Protein AF-A0A7X4EJ85-F1 (afdb_monomer_lite)

Radius of gyration: 14.17 Å; chains: 1; bounding box: 36×30×36 Å

Structure (mmCIF, N/CA/C/O backbone):
data_AF-A0A7X4EJ85-F1
#
_entry.id   AF-A0A7X4EJ85-F1
#
loop_
_atom_site.group_PDB
_atom_site.id
_atom_site.type_symbol
_atom_site.label_atom_id
_atom_site.label_alt_id
_atom_site.label_comp_id
_atom_site.label_asym_id
_atom_site.label_entity_id
_atom_site.label_seq_id
_atom_site.pdbx_PDB_ins_code
_atom_site.Cartn_x
_atom_site.Cartn_y
_atom_site.Cartn_z
_atom_site.occupancy
_atom_site.B_iso_or_equiv
_atom_site.auth_seq_id
_atom_site.auth_comp_id
_atom_site.auth_asym_id
_atom_site.auth_atom_id
_atom_site.pdbx_PDB_model_num
ATOM 1 N N . MET A 1 1 ? 0.369 -8.452 0.343 1.00 87.88 1 MET A N 1
ATOM 2 C CA . MET A 1 1 ? -0.525 -7.587 1.142 1.00 87.88 1 MET A CA 1
ATOM 3 C C . MET A 1 1 ? -0.690 -8.086 2.571 1.00 87.88 1 MET A C 1
ATOM 5 O O . MET A 1 1 ? -0.178 -7.418 3.447 1.00 87.88 1 MET A O 1
ATOM 9 N N . ALA A 1 2 ? -1.311 -9.245 2.832 1.00 88.19 2 ALA A N 1
ATOM 10 C CA . ALA A 1 2 ? -1.503 -9.730 4.211 1.00 88.19 2 ALA A CA 1
ATOM 11 C C . ALA A 1 2 ? -0.191 -9.782 5.022 1.00 88.19 2 ALA A C 1
ATOM 13 O O . ALA A 1 2 ? -0.122 -9.234 6.112 1.00 88.19 2 ALA A O 1
ATOM 14 N N . ALA A 1 3 ? 0.885 -10.319 4.434 1.00 90.06 3 ALA A N 1
ATOM 15 C CA . ALA A 1 3 ? 2.212 -10.319 5.059 1.00 90.06 3 ALA A CA 1
ATOM 16 C C . ALA A 1 3 ? 2.804 -8.911 5.287 1.00 90.06 3 ALA A C 1
ATOM 18 O O . ALA A 1 3 ? 3.564 -8.711 6.225 1.00 90.06 3 ALA A O 1
ATOM 19 N N . PHE A 1 4 ? 2.444 -7.928 4.454 1.00 91.38 4 PHE A N 1
ATOM 20 C CA . PHE A 1 4 ? 2.860 -6.534 4.635 1.00 91.38 4 PHE A CA 1
ATOM 21 C C . PHE A 1 4 ? 2.130 -5.888 5.822 1.00 91.38 4 PHE A C 1
ATOM 23 O O . PHE A 1 4 ? 2.775 -5.236 6.633 1.00 91.38 4 PHE A O 1
ATOM 30 N N . LEU A 1 5 ? 0.819 -6.117 5.957 1.00 90.88 5 LEU A N 1
ATOM 31 C CA . LEU A 1 5 ? 0.017 -5.623 7.085 1.00 90.88 5 LEU A CA 1
ATOM 32 C C . LEU A 1 5 ? 0.427 -6.284 8.410 1.00 90.88 5 LEU A C 1
ATOM 34 O O . LEU A 1 5 ? 0.614 -5.601 9.410 1.00 90.88 5 LEU A O 1
ATOM 38 N N . ASP A 1 6 ? 0.658 -7.598 8.407 1.00 90.81 6 ASP A N 1
ATOM 39 C CA . ASP A 1 6 ? 1.176 -8.323 9.575 1.00 90.81 6 ASP A CA 1
ATOM 40 C C . ASP A 1 6 ? 2.580 -7.836 9.987 1.00 90.81 6 ASP A C 1
ATOM 42 O O . ASP A 1 6 ? 2.901 -7.717 11.171 1.00 90.81 6 ASP A O 1
ATOM 46 N N . ALA A 1 7 ? 3.432 -7.500 9.014 1.00 91.50 7 ALA A N 1
ATOM 47 C CA . ALA A 1 7 ? 4.721 -6.872 9.284 1.00 91.50 7 ALA A CA 1
ATOM 48 C C . ALA A 1 7 ? 4.573 -5.439 9.823 1.00 91.50 7 ALA A C 1
ATOM 50 O O . ALA A 1 7 ? 5.281 -5.085 10.762 1.00 91.50 7 ALA A O 1
ATOM 51 N N . ALA A 1 8 ? 3.629 -4.648 9.302 1.00 90.69 8 ALA A N 1
ATOM 52 C CA . ALA A 1 8 ? 3.334 -3.302 9.794 1.00 90.69 8 ALA A CA 1
ATOM 53 C C . ALA A 1 8 ? 2.887 -3.313 11.261 1.00 90.69 8 ALA A C 1
ATOM 55 O O . ALA A 1 8 ? 3.451 -2.586 12.078 1.00 90.69 8 ALA A O 1
ATOM 56 N N . ASN A 1 9 ? 1.980 -4.223 11.627 1.00 89.75 9 ASN A N 1
ATOM 57 C CA . ASN A 1 9 ? 1.509 -4.387 13.006 1.00 89.75 9 ASN A CA 1
ATOM 58 C C . ASN A 1 9 ? 2.630 -4.763 13.984 1.00 89.75 9 ASN A C 1
ATOM 60 O O . ASN A 1 9 ? 2.606 -4.373 15.149 1.00 89.75 9 ASN A O 1
ATOM 64 N N . ARG A 1 10 ? 3.644 -5.496 13.513 1.00 91.75 10 ARG A N 1
ATOM 65 C CA . ARG A 1 10 ? 4.825 -5.866 14.309 1.00 91.75 10 ARG A CA 1
ATOM 66 C C . ARG A 1 10 ? 5.973 -4.861 14.210 1.00 91.75 10 ARG A C 1
ATOM 68 O O . ARG A 1 10 ? 7.003 -5.082 14.843 1.00 91.75 10 ARG A O 1
ATOM 75 N N . ARG A 1 11 ? 5.816 -3.790 13.422 1.00 90.62 11 ARG A N 1
ATOM 76 C CA . ARG A 1 11 ? 6.887 -2.850 13.044 1.00 90.62 11 ARG A CA 1
ATOM 77 C C . ARG A 1 11 ? 8.135 -3.558 12.495 1.00 90.62 11 ARG A C 1
ATOM 79 O O . ARG A 1 11 ? 9.269 -3.163 12.750 1.00 90.62 11 ARG A O 1
ATOM 86 N N . ASP A 1 12 ? 7.934 -4.625 11.722 1.00 92.25 12 ASP A N 1
ATOM 87 C CA . ASP A 1 12 ? 9.011 -5.338 11.034 1.00 92.25 12 ASP A CA 1
ATOM 88 C C . ASP A 1 12 ? 9.307 -4.665 9.686 1.00 92.25 12 ASP A C 1
ATOM 90 O O . ASP A 1 12 ? 8.809 -5.054 8.625 1.00 92.25 12 ASP A O 1
ATOM 94 N N . HIS A 1 13 ? 10.129 -3.616 9.730 1.00 90.50 13 HIS A N 1
ATOM 95 C CA . HIS A 1 13 ? 10.443 -2.792 8.559 1.00 90.50 13 HIS A CA 1
ATOM 96 C C . HIS A 1 13 ? 11.157 -3.576 7.451 1.00 90.50 13 HIS A C 1
ATOM 98 O O . HIS A 1 13 ? 11.018 -3.248 6.271 1.00 90.50 13 HIS A O 1
ATOM 104 N N . ALA A 1 14 ? 11.919 -4.614 7.808 1.00 87.94 14 ALA A N 1
ATOM 105 C CA . ALA A 1 14 ? 12.633 -5.439 6.842 1.00 87.94 14 ALA A CA 1
ATOM 106 C C . ALA A 1 14 ? 11.656 -6.297 6.028 1.00 87.94 14 ALA A C 1
ATOM 108 O O . ALA A 1 14 ? 11.754 -6.346 4.799 1.00 87.94 14 ALA A O 1
ATOM 109 N N . VAL A 1 15 ? 10.680 -6.919 6.694 1.00 91.31 15 VAL A N 1
ATOM 110 C CA . VAL A 1 15 ? 9.623 -7.690 6.027 1.00 91.31 15 VAL A CA 1
ATOM 111 C C . VAL A 1 15 ? 8.664 -6.770 5.273 1.00 91.31 15 VAL A C 1
ATOM 113 O O . VAL A 1 15 ? 8.289 -7.077 4.144 1.00 91.31 15 VAL A O 1
ATOM 116 N N . MET A 1 16 ? 8.326 -5.594 5.808 1.00 91.44 16 MET A N 1
ATOM 117 C CA . MET A 1 16 ? 7.552 -4.604 5.049 1.00 91.44 16 MET A CA 1
ATOM 118 C C . MET A 1 16 ? 8.257 -4.225 3.743 1.00 91.44 16 MET A C 1
ATOM 120 O O . MET A 1 16 ? 7.654 -4.278 2.671 1.00 91.44 16 MET A O 1
ATOM 124 N N . ALA A 1 17 ? 9.554 -3.919 3.806 1.00 88.44 17 ALA A N 1
ATOM 125 C CA . ALA A 1 17 ? 10.338 -3.544 2.635 1.00 88.44 17 ALA A CA 1
ATOM 126 C C . ALA A 1 17 ? 10.504 -4.689 1.618 1.00 88.44 17 ALA A C 1
ATOM 128 O O . ALA A 1 17 ? 10.730 -4.420 0.438 1.00 88.44 17 ALA A O 1
ATOM 129 N N . SER A 1 18 ? 10.394 -5.956 2.031 1.00 90.31 18 SER A N 1
ATOM 130 C CA . SER A 1 18 ? 10.428 -7.107 1.115 1.00 90.31 18 SER A CA 1
ATOM 131 C C . SER A 1 18 ? 9.099 -7.331 0.378 1.00 90.31 18 SER A C 1
ATOM 133 O O . SER A 1 18 ? 9.074 -7.974 -0.672 1.00 90.31 18 SER A O 1
ATOM 135 N N . HIS A 1 19 ? 8.004 -6.765 0.891 1.00 92.06 19 HIS A N 1
ATOM 136 C CA . HIS A 1 19 ? 6.676 -6.820 0.281 1.00 92.06 19 HIS A CA 1
ATOM 137 C C . HIS A 1 19 ? 6.248 -5.519 -0.395 1.00 92.06 19 HIS A C 1
ATOM 139 O O . HIS A 1 19 ? 5.258 -5.528 -1.124 1.00 92.06 19 HIS A O 1
ATOM 145 N N . PHE A 1 20 ? 6.980 -4.428 -0.181 1.00 89.12 20 PHE A N 1
ATOM 146 C CA . PHE A 1 20 ? 6.752 -3.140 -0.820 1.00 89.12 20 PHE A CA 1
ATOM 147 C C . PHE A 1 20 ? 7.782 -2.915 -1.932 1.00 89.12 20 PHE A C 1
ATOM 149 O O . PHE A 1 20 ? 8.984 -3.124 -1.736 1.00 89.12 20 PHE A O 1
ATOM 156 N N . GLY A 1 21 ? 7.348 -2.481 -3.114 1.00 87.44 21 GLY A N 1
ATOM 157 C CA . GLY A 1 21 ? 8.279 -2.269 -4.213 1.00 87.44 21 GLY A CA 1
ATOM 158 C C . GLY A 1 21 ? 7.661 -1.851 -5.531 1.00 87.44 21 GLY A C 1
ATOM 159 O O . GLY A 1 21 ? 6.552 -1.341 -5.604 1.00 87.44 21 GLY A O 1
ATOM 160 N N . THR A 1 22 ? 8.435 -2.047 -6.591 1.00 85.00 22 THR A N 1
ATOM 161 C CA . THR A 1 22 ? 8.030 -1.708 -7.957 1.00 85.00 22 THR A CA 1
ATOM 162 C C . THR A 1 22 ? 8.084 -2.948 -8.836 1.00 85.00 22 THR A C 1
ATOM 164 O O . THR A 1 22 ? 8.508 -4.021 -8.413 1.00 85.00 22 THR A O 1
ATOM 167 N N . ALA A 1 23 ? 7.717 -2.772 -10.099 1.00 84.31 23 ALA A N 1
ATOM 168 C CA . ALA A 1 23 ? 8.001 -3.684 -11.198 1.00 84.31 23 ALA A CA 1
ATOM 169 C C . ALA A 1 23 ? 9.342 -4.434 -11.093 1.00 84.31 23 ALA A C 1
ATOM 171 O O . ALA A 1 23 ? 9.395 -5.648 -11.276 1.00 84.31 23 ALA A O 1
A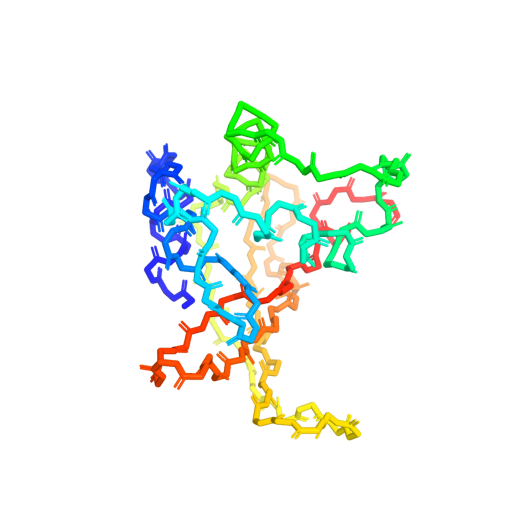TOM 172 N N . ALA A 1 24 ? 10.408 -3.695 -10.776 1.00 82.31 24 ALA A N 1
ATOM 173 C CA . ALA A 1 24 ? 11.775 -4.195 -10.744 1.00 82.31 24 ALA A CA 1
ATOM 174 C C . ALA A 1 24 ? 12.100 -5.029 -9.490 1.00 82.31 24 ALA A C 1
ATOM 176 O O . ALA A 1 24 ? 13.177 -5.616 -9.412 1.00 82.31 24 ALA A O 1
ATOM 177 N N . GLY A 1 25 ? 11.194 -5.084 -8.510 1.00 84.56 25 GLY A N 1
ATOM 178 C CA . GLY A 1 25 ? 11.345 -5.875 -7.294 1.00 84.56 25 GLY A CA 1
ATOM 179 C C . GLY A 1 25 ? 11.105 -5.095 -5.996 1.00 84.56 25 GLY A C 1
ATOM 180 O O . GLY A 1 25 ? 10.758 -3.904 -6.021 1.00 84.56 25 GLY A O 1
ATOM 181 N N . PRO A 1 26 ? 11.268 -5.783 -4.851 1.00 87.06 26 PRO A N 1
ATOM 182 C CA . PRO A 1 26 ? 11.086 -5.202 -3.529 1.00 87.06 26 PRO A CA 1
ATOM 183 C C . PRO A 1 26 ? 12.233 -4.268 -3.150 1.00 87.06 26 PRO A C 1
ATOM 185 O O . PRO A 1 26 ? 13.375 -4.450 -3.574 1.00 87.06 26 PRO A O 1
ATOM 188 N N . ILE A 1 27 ? 11.953 -3.292 -2.293 1.00 78.69 27 ILE A N 1
ATOM 189 C CA . ILE A 1 27 ? 12.946 -2.280 -1.893 1.00 78.69 27 ILE A CA 1
ATOM 190 C C . ILE A 1 27 ? 13.888 -2.800 -0.804 1.00 78.69 27 ILE A C 1
ATOM 192 O O . ILE A 1 27 ? 15.008 -2.308 -0.668 1.00 78.69 27 ILE A O 1
ATOM 196 N N . GLY A 1 28 ? 13.472 -3.823 -0.050 1.00 67.38 28 GLY A N 1
ATOM 197 C CA . GLY A 1 28 ? 14.286 -4.482 0.976 1.00 67.38 28 GLY A CA 1
ATOM 198 C C . GLY A 1 28 ? 15.565 -5.127 0.429 1.00 67.38 28 GLY A C 1
ATOM 199 O O . GLY A 1 28 ? 16.540 -5.268 1.167 1.00 67.38 28 GLY A O 1
ATOM 200 N N . ASN A 1 29 ? 15.612 -5.428 -0.874 1.00 58.97 29 ASN A N 1
ATOM 201 C CA . ASN A 1 29 ? 16.832 -5.831 -1.574 1.00 58.97 29 ASN A CA 1
ATOM 202 C C . ASN A 1 29 ? 17.723 -4.598 -1.811 1.00 58.97 29 ASN A C 1
ATOM 204 O O . ASN A 1 29 ? 17.806 -4.044 -2.907 1.00 58.97 29 ASN A O 1
ATOM 208 N N . ARG A 1 30 ? 18.361 -4.128 -0.734 1.00 55.00 30 ARG A N 1
ATOM 209 C CA . ARG A 1 30 ? 19.248 -2.960 -0.720 1.00 55.00 30 ARG A CA 1
ATOM 210 C C . ARG A 1 30 ? 20.470 -3.186 -1.619 1.00 55.00 30 ARG A C 1
ATOM 212 O O . ARG A 1 30 ? 21.389 -3.907 -1.243 1.00 55.00 30 ARG A O 1
ATOM 219 N N . GLY A 1 31 ? 20.521 -2.492 -2.755 1.00 41.69 31 GLY A N 1
ATOM 220 C CA . GLY A 1 31 ? 21.742 -2.367 -3.555 1.00 41.69 31 GLY A CA 1
ATOM 221 C C . GLY A 1 31 ? 21.549 -1.632 -4.879 1.00 41.69 31 GLY A C 1
ATOM 222 O O . GLY A 1 31 ? 21.338 -2.277 -5.895 1.00 41.69 31 GLY A O 1
ATOM 223 N N . GLY A 1 32 ? 21.679 -0.296 -4.868 1.00 60.53 32 GLY A N 1
ATOM 224 C CA . GLY A 1 32 ? 21.741 0.549 -6.075 1.00 60.53 32 GLY A CA 1
ATOM 225 C C . GLY A 1 32 ? 20.469 0.538 -6.944 1.00 60.53 32 GLY A C 1
ATOM 226 O O . GLY A 1 32 ? 19.657 -0.369 -6.892 1.00 60.53 32 GLY A O 1
ATOM 227 N N . THR A 1 33 ? 20.248 1.566 -7.765 1.00 49.62 33 THR A N 1
ATOM 228 C CA . THR A 1 33 ? 19.143 1.701 -8.756 1.00 49.62 33 THR A CA 1
ATOM 229 C C . THR A 1 33 ? 17.679 1.730 -8.250 1.00 49.62 33 THR A C 1
ATOM 231 O O . THR A 1 33 ? 16.911 2.568 -8.721 1.00 49.62 33 THR A O 1
ATOM 234 N N . LEU A 1 34 ? 17.270 0.928 -7.259 1.00 52.75 34 LEU A N 1
ATOM 235 C CA . LEU A 1 34 ? 15.874 0.825 -6.786 1.00 52.75 34 LEU A CA 1
ATOM 236 C C . LEU A 1 34 ? 15.419 2.002 -5.905 1.00 52.75 34 LEU A C 1
ATOM 238 O O . LEU A 1 34 ? 14.245 2.370 -5.940 1.00 52.75 34 LEU A O 1
ATOM 242 N N . GLY A 1 35 ? 16.342 2.678 -5.209 1.00 49.38 35 GLY A N 1
ATOM 243 C CA . GLY A 1 35 ? 16.046 3.932 -4.500 1.00 49.38 35 GLY A CA 1
ATOM 244 C C . GLY A 1 35 ? 15.544 5.043 -5.432 1.00 49.38 35 GLY A C 1
ATOM 245 O O . GLY A 1 35 ? 14.796 5.914 -5.001 1.00 49.38 35 GLY A O 1
ATOM 246 N N . CYS A 1 36 ? 15.899 4.992 -6.721 1.00 55.12 36 CYS A N 1
ATOM 247 C CA . CYS A 1 36 ? 15.396 5.917 -7.738 1.00 55.12 36 CYS A CA 1
ATOM 248 C C . CYS A 1 36 ? 14.066 5.460 -8.363 1.00 55.12 36 CYS A C 1
ATOM 250 O O . CYS A 1 36 ? 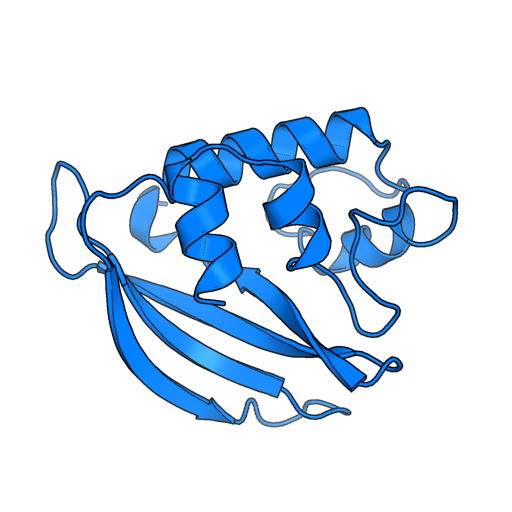13.321 6.295 -8.871 1.00 55.12 36 CYS A O 1
ATOM 252 N N . ALA A 1 37 ? 13.725 4.167 -8.313 1.00 52.56 37 ALA A N 1
ATOM 253 C CA . ALA A 1 37 ? 12.410 3.677 -8.742 1.00 52.56 37 ALA A CA 1
ATOM 254 C C . ALA A 1 37 ? 11.299 4.140 -7.779 1.00 52.56 37 ALA A C 1
AT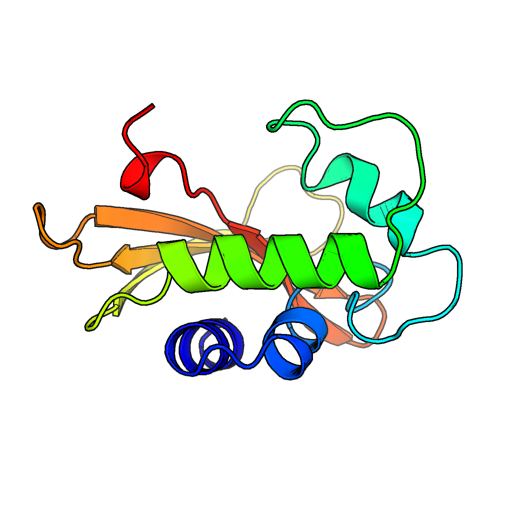OM 256 O O . ALA A 1 37 ? 10.183 4.449 -8.199 1.00 52.56 37 ALA A O 1
ATOM 257 N N . PHE A 1 38 ? 11.648 4.305 -6.502 1.00 54.62 38 PHE A N 1
ATOM 258 C CA . PHE A 1 38 ? 10.776 4.820 -5.448 1.00 54.62 38 PHE A CA 1
ATOM 259 C C . PHE A 1 38 ? 10.411 6.311 -5.594 1.00 54.62 38 PHE A C 1
ATOM 261 O O . PHE A 1 38 ? 9.460 6.774 -4.969 1.00 54.62 38 PHE A O 1
ATOM 268 N N . ARG A 1 39 ? 11.097 7.043 -6.491 1.00 52.75 39 ARG A N 1
ATOM 269 C CA . ARG A 1 39 ? 10.749 8.417 -6.902 1.00 52.75 39 ARG A CA 1
ATOM 270 C C . ARG A 1 39 ? 9.279 8.548 -7.308 1.00 52.75 39 ARG A C 1
ATOM 272 O O . ARG A 1 39 ? 8.661 9.571 -7.052 1.00 52.75 39 ARG A O 1
ATOM 279 N N . LYS A 1 40 ? 8.737 7.537 -7.997 1.00 48.69 40 LYS A N 1
ATOM 280 C CA . LYS A 1 40 ? 7.390 7.603 -8.585 1.00 48.69 40 LYS A CA 1
ATOM 281 C C . LYS A 1 40 ? 6.278 7.231 -7.616 1.00 48.69 40 LYS A C 1
ATOM 283 O O . LYS A 1 40 ? 5.210 7.817 -7.702 1.00 48.69 40 LYS A O 1
ATOM 288 N N . VAL A 1 41 ? 6.537 6.280 -6.725 1.00 52.97 41 VAL A N 1
ATOM 289 C CA . VAL A 1 41 ? 5.524 5.748 -5.805 1.00 52.97 41 VAL A CA 1
ATOM 290 C C . VAL A 1 41 ? 5.112 6.787 -4.761 1.00 52.97 41 VAL A C 1
ATOM 292 O O . VAL A 1 41 ? 3.975 6.816 -4.319 1.00 52.97 41 VAL A O 1
ATOM 295 N N . PHE A 1 42 ? 6.030 7.686 -4.410 1.00 53.06 42 PHE A N 1
ATOM 296 C CA . PHE A 1 42 ? 5.862 8.590 -3.283 1.00 53.06 42 PHE A CA 1
ATOM 297 C C . PHE A 1 42 ? 6.179 10.052 -3.635 1.00 53.06 42 PHE A C 1
ATOM 299 O O . PHE A 1 42 ? 6.694 10.821 -2.824 1.00 53.06 42 PHE A O 1
ATOM 306 N N . SER A 1 43 ? 5.813 10.461 -4.853 1.00 49.88 43 SER A N 1
ATOM 307 C CA . SER A 1 43 ? 5.910 11.852 -5.328 1.00 49.88 43 SER A CA 1
ATOM 308 C C . SER A 1 43 ? 4.893 12.811 -4.673 1.00 49.88 43 SER A C 1
ATOM 310 O O . SER A 1 43 ? 4.994 14.018 -4.879 1.00 49.88 43 SER A O 1
ATOM 312 N N . TRP A 1 44 ? 3.933 12.309 -3.890 1.00 48.53 44 TRP A N 1
ATOM 313 C CA . TRP A 1 44 ? 2.887 13.078 -3.196 1.00 48.53 44 TRP A CA 1
ATOM 314 C C . TRP A 1 44 ? 3.239 13.677 -1.801 1.00 48.53 44 TRP A C 1
ATOM 316 O O . TRP A 1 44 ? 2.564 14.605 -1.383 1.00 48.53 44 TRP A O 1
ATOM 326 N N . ILE A 1 45 ? 4.328 13.268 -1.120 1.00 49.03 45 ILE A N 1
ATOM 327 C CA . ILE A 1 45 ? 4.815 13.801 0.183 1.00 49.03 45 ILE A CA 1
ATOM 328 C C . ILE A 1 45 ? 5.993 14.779 -0.043 1.00 49.03 45 ILE A C 1
ATOM 330 O O . ILE A 1 45 ? 6.724 15.154 0.865 1.00 49.03 45 ILE A O 1
ATOM 334 N N . GLY A 1 46 ? 6.208 15.241 -1.279 1.00 41.44 46 GLY A N 1
ATOM 335 C CA . GLY A 1 46 ? 7.059 16.413 -1.535 1.00 41.44 46 GLY A CA 1
ATOM 336 C C . GLY A 1 46 ? 8.570 16.252 -1.283 1.00 41.44 46 GLY A C 1
ATOM 337 O O . GLY A 1 46 ? 9.253 17.251 -1.075 1.00 41.44 46 GLY A O 1
ATOM 338 N N . LEU A 1 47 ? 9.131 15.035 -1.328 1.00 43.41 47 LEU A N 1
ATOM 339 C CA . LEU A 1 47 ? 10.559 14.788 -1.057 1.00 43.41 47 LEU A CA 1
ATOM 340 C C . LEU A 1 47 ? 11.354 14.316 -2.297 1.00 43.41 47 LEU A C 1
ATOM 342 O O . LEU A 1 47 ? 11.617 13.128 -2.441 1.00 43.41 47 LEU A O 1
ATOM 346 N N . GLY A 1 48 ? 11.780 15.282 -3.125 1.00 45.28 48 GLY A N 1
ATOM 347 C CA . GLY A 1 48 ? 13.087 15.361 -3.818 1.00 45.28 48 GLY A CA 1
ATOM 348 C C . GLY A 1 48 ? 13.471 14.371 -4.942 1.00 45.28 48 GLY A C 1
ATOM 349 O O . GLY A 1 48 ? 13.334 13.160 -4.831 1.00 45.28 48 GLY A O 1
ATOM 350 N N . ASP A 1 49 ? 14.122 14.903 -5.986 1.00 52.88 49 ASP A N 1
ATOM 351 C CA . ASP A 1 49 ? 14.630 14.227 -7.202 1.00 52.88 49 ASP A CA 1
ATOM 352 C C . ASP A 1 49 ? 15.804 13.228 -7.009 1.00 52.88 49 ASP A C 1
ATOM 354 O O . ASP A 1 49 ? 16.550 12.950 -7.954 1.00 52.88 49 ASP A O 1
ATOM 358 N N . ARG A 1 50 ? 16.014 12.663 -5.810 1.00 58.97 50 ARG A N 1
ATOM 359 C CA . ARG A 1 50 ? 17.165 11.783 -5.510 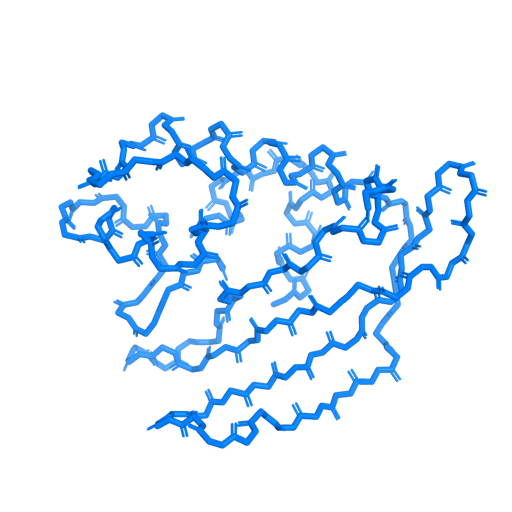1.00 58.97 50 ARG A CA 1
ATOM 360 C C . ARG A 1 50 ? 16.764 10.345 -5.173 1.00 58.97 50 ARG A C 1
ATOM 362 O O . ARG A 1 50 ? 15.702 10.102 -4.611 1.00 58.97 50 ARG A O 1
ATOM 369 N N . CYS A 1 51 ? 17.644 9.389 -5.485 1.00 64.25 51 CYS A N 1
ATOM 370 C CA . CYS A 1 51 ? 17.514 8.009 -5.006 1.00 64.25 51 CYS A CA 1
ATOM 371 C C . CYS A 1 51 ? 17.414 7.994 -3.469 1.00 64.25 51 CYS A C 1
ATOM 373 O O . CYS A 1 51 ? 18.266 8.588 -2.807 1.00 64.25 51 CYS A O 1
ATOM 375 N N . LEU A 1 52 ? 16.448 7.261 -2.909 1.00 68.00 52 LEU A N 1
ATOM 376 C CA . LEU A 1 52 ? 16.378 7.065 -1.462 1.00 68.00 52 LEU A CA 1
ATOM 377 C C . LEU A 1 52 ? 17.526 6.199 -0.933 1.00 68.00 52 LEU A C 1
ATOM 379 O O . LEU A 1 52 ? 17.877 5.169 -1.514 1.00 68.00 52 LEU A O 1
ATOM 383 N N . THR A 1 53 ? 18.065 6.603 0.211 1.00 74.75 53 THR A N 1
ATOM 384 C CA . THR A 1 53 ? 19.002 5.832 1.032 1.00 74.75 53 THR A CA 1
ATOM 385 C C . THR A 1 53 ? 18.282 4.739 1.828 1.00 74.75 53 THR A C 1
ATOM 387 O O . THR A 1 53 ? 17.075 4.799 2.058 1.00 74.75 53 THR A O 1
ATOM 390 N N . ALA A 1 54 ? 19.027 3.738 2.307 1.00 75.69 54 ALA A N 1
ATOM 391 C CA . ALA A 1 54 ? 18.469 2.684 3.159 1.00 75.69 54 ALA A CA 1
ATOM 392 C C . ALA A 1 54 ? 17.796 3.238 4.431 1.00 75.69 54 ALA A C 1
ATOM 394 O O . ALA A 1 54 ? 16.753 2.736 4.837 1.00 75.69 54 ALA A O 1
ATOM 395 N N . GLN A 1 55 ? 18.370 4.294 5.011 1.00 79.00 55 GLN A N 1
ATOM 396 C CA . GLN A 1 55 ? 17.852 4.954 6.208 1.00 79.00 55 GLN A CA 1
ATOM 397 C C . GLN A 1 55 ? 16.556 5.728 5.921 1.00 79.00 55 GLN A C 1
ATOM 399 O O . GLN A 1 55 ? 15.621 5.707 6.711 1.00 79.00 55 GLN A O 1
ATOM 404 N N . GLU A 1 56 ? 16.460 6.352 4.747 1.00 77.75 56 GLU A N 1
ATOM 405 C CA . GLU A 1 56 ? 15.237 7.004 4.267 1.00 77.75 56 GLU A CA 1
ATOM 406 C C . GLU A 1 56 ? 14.110 6.022 3.941 1.00 77.75 56 GLU A C 1
ATOM 408 O O . GLU A 1 56 ? 12.940 6.381 4.078 1.00 77.75 56 GLU A O 1
ATOM 413 N N . VAL A 1 57 ? 14.440 4.814 3.476 1.00 78.75 57 VAL A N 1
ATOM 414 C CA . VAL A 1 57 ? 13.463 3.730 3.300 1.00 78.75 57 VAL A CA 1
ATOM 415 C C . VAL A 1 57 ? 12.964 3.265 4.659 1.00 78.75 57 VAL A C 1
ATOM 417 O O . VAL A 1 57 ? 11.761 3.156 4.852 1.00 78.75 57 VAL A O 1
ATOM 420 N N . GLU A 1 58 ? 13.871 3.021 5.600 1.00 82.38 58 GLU A N 1
ATOM 421 C CA . GLU A 1 58 ? 13.526 2.566 6.946 1.00 82.38 58 GLU A CA 1
ATOM 422 C C . GLU A 1 58 ? 12.635 3.569 7.682 1.00 82.38 58 GLU A C 1
ATOM 424 O O . GLU A 1 58 ? 11.585 3.175 8.176 1.00 82.38 58 GLU A O 1
ATOM 429 N N . LEU A 1 59 ? 12.967 4.865 7.644 1.00 83.44 59 LEU A N 1
ATOM 430 C CA . LEU A 1 59 ? 12.122 5.928 8.202 1.00 83.44 59 LEU A CA 1
ATOM 431 C C . LEU A 1 59 ? 10.717 5.935 7.584 1.00 83.44 59 LEU A C 1
ATOM 433 O O . LEU A 1 59 ? 9.728 6.170 8.268 1.00 83.44 59 LEU A O 1
ATOM 437 N N . ARG A 1 60 ? 10.606 5.678 6.279 1.00 80.62 60 ARG A N 1
ATOM 438 C CA . ARG A 1 60 ? 9.300 5.621 5.611 1.00 80.62 60 ARG A CA 1
ATOM 439 C C . ARG A 1 60 ? 8.513 4.373 5.984 1.00 80.62 60 ARG A C 1
ATOM 441 O O . ARG A 1 60 ? 7.303 4.469 6.145 1.00 80.62 60 ARG A O 1
ATOM 448 N N . MET A 1 61 ? 9.175 3.224 6.116 1.00 87.12 61 MET A N 1
ATOM 449 C CA . MET A 1 61 ? 8.527 2.007 6.611 1.00 87.12 61 MET A CA 1
ATOM 450 C C . MET A 1 61 ? 8.045 2.197 8.047 1.00 87.12 61 MET A C 1
ATOM 452 O O . MET A 1 61 ? 6.940 1.770 8.345 1.00 87.12 61 MET A O 1
ATOM 456 N N . ASP A 1 62 ? 8.814 2.892 8.886 1.00 88.62 62 ASP A N 1
ATOM 457 C CA . ASP A 1 62 ? 8.426 3.236 10.257 1.00 88.62 62 ASP A CA 1
ATOM 458 C C . ASP A 1 62 ? 7.191 4.148 10.289 1.00 88.62 62 ASP A C 1
ATOM 460 O O . ASP A 1 62 ? 6.218 3.839 10.971 1.00 88.62 62 ASP A O 1
ATOM 464 N N . LEU A 1 63 ? 7.162 5.209 9.472 1.00 86.81 63 LEU A N 1
ATOM 465 C CA . LEU A 1 63 ? 5.988 6.084 9.351 1.00 86.81 63 LEU A CA 1
ATOM 466 C C . LEU A 1 63 ? 4.751 5.325 8.858 1.00 86.81 63 LEU A C 1
ATOM 468 O O . LEU A 1 63 ? 3.672 5.458 9.431 1.00 86.81 63 LEU A O 1
ATOM 472 N N . MET A 1 64 ? 4.900 4.502 7.817 1.00 87.00 64 MET A N 1
ATOM 473 C CA . MET A 1 64 ? 3.796 3.681 7.321 1.00 87.00 64 MET A CA 1
ATOM 474 C C . MET A 1 64 ? 3.346 2.656 8.355 1.00 87.00 64 MET A C 1
ATOM 476 O O . MET A 1 64 ? 2.150 2.468 8.512 1.00 87.00 64 MET A O 1
ATOM 480 N N . ALA A 1 65 ? 4.266 2.014 9.075 1.00 90.00 65 ALA A N 1
ATOM 481 C CA . ALA A 1 65 ? 3.930 1.090 10.149 1.00 90.00 65 ALA A CA 1
ATOM 482 C C . ALA A 1 65 ? 3.192 1.811 11.279 1.00 90.00 65 ALA A C 1
ATOM 484 O O . ALA A 1 65 ? 2.215 1.286 11.787 1.00 90.00 65 ALA A O 1
ATOM 485 N N . ALA A 1 66 ? 3.610 3.022 11.651 1.00 87.94 66 ALA A N 1
ATOM 486 C CA . ALA A 1 66 ? 2.943 3.815 12.677 1.00 87.94 66 ALA A CA 1
ATOM 487 C C . ALA A 1 66 ? 1.506 4.192 12.289 1.00 87.94 66 ALA A C 1
ATOM 489 O O . ALA A 1 66 ? 0.637 4.181 13.156 1.00 87.94 66 ALA A O 1
ATOM 490 N N . ILE A 1 67 ? 1.261 4.483 11.007 1.00 85.62 67 ILE A N 1
ATOM 491 C CA . ILE A 1 67 ? -0.083 4.762 10.485 1.00 85.62 67 ILE A CA 1
ATOM 492 C C . ILE A 1 67 ? -0.891 3.46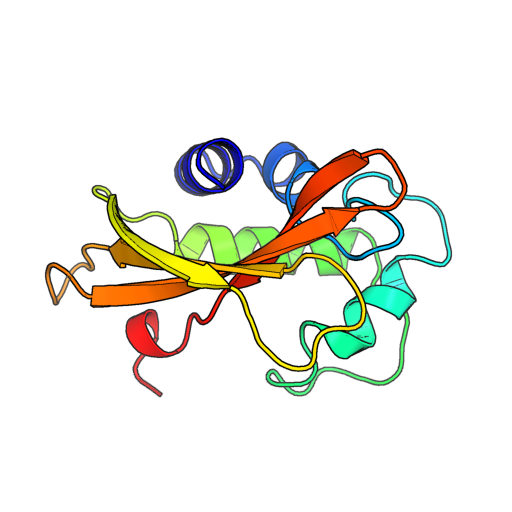7 10.355 1.00 85.62 67 ILE A C 1
ATOM 494 O O . ILE A 1 67 ? -2.044 3.435 10.739 1.00 85.62 67 ILE A O 1
ATOM 498 N N . LEU A 1 68 ? -0.302 2.389 9.837 1.00 86.69 68 LEU A N 1
ATOM 499 C CA . LEU A 1 68 ? -1.006 1.139 9.537 1.00 86.69 68 LEU A CA 1
ATOM 500 C C . LEU A 1 68 ? -1.151 0.192 10.733 1.00 86.69 68 LEU A C 1
ATOM 502 O O . LEU A 1 68 ? -1.857 -0.804 10.591 1.00 86.69 68 LEU A O 1
ATOM 506 N N . ALA A 1 69 ? -0.492 0.457 11.868 1.00 80.31 69 ALA A N 1
ATOM 507 C CA . ALA A 1 69 ? -0.548 -0.346 13.096 1.00 80.31 69 ALA A CA 1
ATOM 508 C C . ALA A 1 69 ? -1.906 -0.220 13.809 1.00 80.31 69 ALA A C 1
ATOM 510 O O . ALA A 1 69 ? -1.999 0.173 14.973 1.00 80.31 69 ALA A O 1
ATOM 511 N N . HIS A 1 70 ? -2.963 -0.558 13.084 1.00 73.69 70 HIS A N 1
ATOM 512 C CA . HIS A 1 70 ? -4.341 -0.616 13.525 1.00 73.69 70 HIS A CA 1
ATOM 513 C C . HIS A 1 70 ? -4.706 -2.060 13.896 1.00 73.69 70 HIS A C 1
ATOM 515 O O . HIS A 1 70 ? -4.256 -3.021 13.263 1.00 73.69 70 HIS A O 1
ATOM 521 N N . GLU A 1 71 ? -5.508 -2.226 14.951 1.00 64.88 71 GLU A N 1
ATOM 522 C CA . GLU A 1 71 ? -5.750 -3.536 15.576 1.00 64.88 71 GLU A CA 1
ATOM 523 C C . GLU A 1 71 ? -6.558 -4.490 14.687 1.00 64.88 71 GLU A C 1
ATOM 525 O O . GLU A 1 71 ? -6.348 -5.705 14.731 1.00 64.88 71 GLU A O 1
ATOM 530 N N . ALA A 1 72 ? -7.436 -3.952 13.839 1.00 78.62 72 ALA A N 1
ATOM 531 C CA . ALA A 1 72 ? -8.273 -4.729 12.943 1.00 78.62 72 ALA A CA 1
ATOM 532 C C . ALA A 1 72 ? -8.221 -4.174 11.515 1.00 78.62 72 ALA A C 1
ATOM 534 O O . ALA A 1 72 ? -8.287 -2.968 11.274 1.00 78.62 72 ALA A O 1
ATOM 535 N N . HIS A 1 73 ? -8.084 -5.094 10.559 1.00 85.50 73 HIS A N 1
ATOM 536 C CA . HIS A 1 73 ? -8.217 -4.805 9.141 1.00 85.50 73 HIS A CA 1
ATOM 537 C C . HIS A 1 73 ? -9.043 -5.891 8.458 1.00 85.50 73 HIS A C 1
ATOM 539 O O . HIS A 1 73 ? -8.975 -7.072 8.817 1.00 85.50 73 HIS A O 1
ATOM 545 N N . ARG A 1 74 ? -9.802 -5.508 7.435 1.00 89.25 74 ARG A N 1
ATOM 546 C CA . ARG A 1 74 ? -10.631 -6.423 6.652 1.00 89.25 74 ARG A CA 1
ATOM 547 C C . ARG A 1 74 ? -10.545 -6.089 5.175 1.00 89.25 74 ARG A C 1
ATOM 549 O O . ARG A 1 74 ? -10.750 -4.957 4.770 1.00 89.25 74 ARG A O 1
ATOM 556 N N . VAL A 1 75 ? -10.298 -7.100 4.349 1.00 90.44 75 VAL A N 1
ATOM 557 C CA . VAL A 1 75 ? -10.369 -6.941 2.891 1.00 90.44 75 VAL A CA 1
ATOM 558 C C . VAL A 1 75 ? -11.833 -6.914 2.468 1.00 90.44 75 VAL A C 1
ATOM 560 O O . VAL A 1 75 ? -12.563 -7.865 2.751 1.00 90.44 75 VAL A O 1
ATOM 563 N N . THR A 1 76 ? -12.257 -5.856 1.785 1.00 92.31 76 THR A N 1
ATOM 564 C CA . THR A 1 76 ? -13.666 -5.654 1.401 1.00 92.31 76 THR A CA 1
ATOM 565 C C . THR A 1 76 ? -13.904 -5.615 -0.096 1.00 92.31 76 THR A C 1
ATOM 567 O O . THR A 1 76 ? -15.032 -5.829 -0.541 1.00 92.31 76 THR A O 1
ATOM 570 N N . GLY A 1 77 ? -12.859 -5.428 -0.897 1.00 89.94 77 GLY A N 1
ATOM 571 C CA . GLY A 1 77 ? -13.001 -5.382 -2.344 1.00 89.94 77 GLY A CA 1
ATOM 572 C C . GLY A 1 77 ? -11.699 -5.615 -3.085 1.00 89.94 77 GLY A C 1
ATOM 573 O O . GLY A 1 77 ? -10.606 -5.431 -2.552 1.00 89.94 77 GLY A O 1
ATOM 574 N N . GLN A 1 78 ? -11.830 -6.014 -4.347 1.00 93.81 78 GLN A N 1
ATOM 575 C CA . GLN A 1 78 ? -10.710 -6.144 -5.264 1.00 93.81 78 GLN A CA 1
ATOM 576 C C . GLN A 1 78 ? -11.142 -5.756 -6.681 1.00 93.81 78 GLN A C 1
ATOM 578 O O . GLN A 1 78 ? -12.176 -6.214 -7.165 1.00 93.81 78 GLN A O 1
ATOM 583 N N . ALA A 1 79 ? -10.328 -4.956 -7.366 1.00 92.00 79 ALA A N 1
ATOM 584 C CA . ALA A 1 79 ? -10.554 -4.555 -8.749 1.00 92.00 79 ALA A CA 1
ATOM 585 C C . ALA A 1 79 ? -9.241 -4.497 -9.537 1.00 92.00 79 ALA A C 1
ATOM 587 O O . ALA A 1 79 ? -8.195 -4.121 -9.013 1.00 92.00 79 ALA A O 1
ATOM 588 N N . THR A 1 80 ? -9.279 -4.834 -10.825 1.00 91.44 80 THR A N 1
ATOM 589 C CA . THR A 1 80 ? -8.135 -4.610 -11.720 1.00 91.44 80 THR A CA 1
ATOM 590 C C . THR A 1 80 ? -7.970 -3.115 -11.994 1.00 91.44 80 THR A C 1
ATOM 592 O O . THR A 1 80 ? -8.950 -2.409 -12.227 1.00 91.44 80 THR A O 1
ATOM 595 N N . VAL A 1 81 ? -6.731 -2.623 -12.006 1.00 88.56 81 VAL A N 1
ATOM 596 C CA . VAL A 1 81 ? -6.441 -1.219 -12.329 1.00 88.56 81 VAL A CA 1
ATOM 597 C C . VAL A 1 81 ? -6.298 -1.061 -13.844 1.00 88.56 81 VAL A C 1
ATOM 599 O O . VAL A 1 81 ? -5.333 -1.539 -14.444 1.00 88.56 81 VAL A O 1
ATOM 602 N N . ALA A 1 82 ? -7.264 -0.389 -14.473 1.00 85.38 82 ALA A N 1
ATOM 603 C CA . ALA A 1 82 ? -7.264 -0.136 -15.913 1.00 85.38 82 ALA A CA 1
ATOM 604 C C . ALA A 1 82 ? -6.100 0.775 -16.353 1.00 85.38 82 ALA A C 1
ATOM 606 O O . ALA A 1 82 ? -5.590 1.583 -15.580 1.00 85.38 82 ALA A O 1
ATOM 607 N N . GLY A 1 83 ? -5.679 0.648 -17.617 1.00 84.62 83 GLY A N 1
ATOM 608 C CA . GLY A 1 83 ? -4.632 1.495 -18.208 1.00 84.62 83 GLY A CA 1
ATOM 609 C C . GLY A 1 83 ? -3.203 1.192 -17.737 1.00 84.62 83 GLY A C 1
ATOM 610 O O . GLY A 1 83 ? -2.272 1.911 -18.093 1.00 84.62 83 GLY A O 1
ATOM 611 N N . ARG A 1 84 ? -2.999 0.127 -16.953 1.00 80.31 84 ARG A N 1
ATOM 612 C CA . ARG A 1 84 ? -1.671 -0.322 -16.523 1.00 80.31 84 ARG A CA 1
ATOM 613 C C . ARG A 1 84 ? -1.045 -1.234 -17.582 1.00 80.31 84 ARG A C 1
ATOM 615 O O . ARG A 1 84 ? -1.686 -2.148 -18.086 1.00 80.31 84 ARG A O 1
ATOM 622 N N . GLY A 1 85 ? 0.238 -1.018 -17.881 1.00 81.69 85 GLY A N 1
ATOM 623 C CA . GLY A 1 85 ? 1.003 -1.858 -18.819 1.00 81.69 85 GLY A CA 1
ATOM 624 C C . GLY A 1 85 ? 1.402 -3.237 -18.270 1.00 81.69 85 GLY A C 1
ATOM 625 O O . GLY A 1 85 ? 2.066 -4.000 -18.961 1.00 81.69 85 GLY A O 1
ATOM 626 N N . ARG A 1 86 ? 1.038 -3.542 -17.020 1.00 83.69 86 ARG A N 1
ATOM 627 C CA . ARG A 1 86 ? 1.293 -4.808 -16.322 1.00 83.69 86 ARG A CA 1
ATOM 628 C C . ARG A 1 86 ? 0.118 -5.131 -15.393 1.00 83.69 86 ARG A C 1
ATOM 630 O O . ARG A 1 86 ? -0.597 -4.195 -15.023 1.00 83.69 86 ARG A O 1
ATOM 637 N N . PRO A 1 87 ? -0.070 -6.401 -14.986 1.00 90.69 87 PRO A N 1
ATOM 638 C CA . PRO A 1 87 ? -1.100 -6.767 -14.023 1.00 90.69 87 PRO A CA 1
ATOM 639 C C . PRO A 1 87 ? -0.973 -5.946 -12.739 1.00 90.69 87 PRO A C 1
ATOM 641 O O . PRO A 1 87 ? 0.065 -5.963 -12.073 1.00 90.69 87 PRO A O 1
ATOM 644 N N . ALA A 1 88 ? -2.042 -5.224 -12.424 1.00 91.75 88 ALA A N 1
ATOM 645 C CA . ALA A 1 88 ? -2.167 -4.420 -11.226 1.00 91.75 88 ALA A CA 1
ATOM 646 C C . ALA A 1 88 ? -3.582 -4.567 -10.671 1.00 91.75 88 ALA A C 1
ATOM 648 O O . ALA A 1 88 ? -4.570 -4.530 -11.413 1.00 91.75 88 ALA A O 1
ATOM 649 N N . THR A 1 89 ? -3.664 -4.711 -9.360 1.00 94.19 89 THR A N 1
ATOM 650 C CA . THR A 1 89 ? -4.893 -4.996 -8.635 1.00 94.19 89 THR A CA 1
ATOM 651 C C . THR A 1 89 ? -5.010 -4.011 -7.488 1.00 94.19 89 THR A C 1
ATOM 653 O O . THR A 1 89 ? -4.134 -3.964 -6.631 1.00 94.19 89 THR A O 1
ATOM 656 N N . ARG A 1 90 ? -6.091 -3.237 -7.461 1.00 93.69 90 ARG A N 1
ATOM 657 C CA . ARG A 1 90 ? -6.477 -2.458 -6.290 1.00 93.69 90 ARG A CA 1
ATOM 658 C C . ARG A 1 90 ? -7.233 -3.363 -5.327 1.00 93.69 90 ARG A C 1
ATOM 660 O O . ARG A 1 90 ? -8.128 -4.092 -5.752 1.00 93.69 90 ARG A O 1
ATOM 667 N N . VAL A 1 91 ? -6.868 -3.312 -4.058 1.00 94.44 91 VAL A N 1
ATOM 668 C CA . VAL A 1 91 ? -7.528 -4.015 -2.964 1.00 94.44 91 VAL A CA 1
ATOM 669 C C . VAL A 1 91 ? -7.999 -2.973 -1.963 1.00 94.44 91 VAL A C 1
ATOM 671 O O . VAL A 1 91 ? -7.196 -2.167 -1.505 1.00 94.44 91 VAL A O 1
ATOM 674 N N . GLU A 1 92 ? -9.287 -2.988 -1.646 1.00 93.38 92 GLU A N 1
ATOM 675 C CA . GLU A 1 92 ? -9.860 -2.147 -0.595 1.00 93.38 92 GLU A CA 1
ATOM 676 C C . GLU A 1 92 ? -9.706 -2.874 0.739 1.00 93.38 92 GLU A C 1
ATOM 678 O O . GLU A 1 92 ? -10.148 -4.023 0.889 1.00 93.38 92 GLU A O 1
ATOM 683 N N . VAL A 1 93 ? -9.041 -2.221 1.688 1.00 92.25 93 VAL A N 1
ATOM 684 C CA . VAL A 1 93 ? -8.837 -2.730 3.042 1.00 92.25 93 VAL A CA 1
ATOM 685 C C . VAL A 1 93 ? -9.486 -1.756 4.007 1.00 92.25 93 VAL A C 1
ATOM 687 O O . VAL A 1 93 ? -9.041 -0.627 4.143 1.00 92.25 93 VAL A O 1
ATOM 690 N N . GLU A 1 94 ? -10.540 -2.184 4.683 1.00 92.88 94 GLU A N 1
ATOM 691 C CA . GLU A 1 94 ? -11.073 -1.448 5.822 1.00 92.88 94 GLU A CA 1
ATOM 692 C C . GLU A 1 94 ? -10.104 -1.556 6.995 1.00 92.88 94 GLU A C 1
ATOM 694 O O . GLU A 1 94 ? -9.633 -2.654 7.307 1.00 92.88 94 GLU A O 1
ATOM 699 N N . MET A 1 95 ? -9.814 -0.427 7.631 1.00 89.31 95 MET A N 1
ATOM 700 C CA . MET A 1 95 ? -8.952 -0.324 8.802 1.00 89.31 95 MET A CA 1
ATOM 701 C C . MET A 1 95 ? -9.664 0.456 9.905 1.00 89.31 95 MET A C 1
ATOM 703 O O . MET A 1 95 ? -10.332 1.456 9.636 1.00 89.31 95 MET A O 1
ATOM 707 N N . ASP A 1 96 ? -9.496 0.008 11.146 1.00 87.38 96 ASP A N 1
ATOM 708 C CA . ASP A 1 96 ? -10.061 0.682 12.315 1.00 87.38 96 ASP A CA 1
ATOM 709 C C . ASP A 1 96 ? -9.035 1.638 12.927 1.00 87.38 96 ASP A C 1
ATOM 711 O O . ASP A 1 96 ? -7.946 1.234 13.332 1.00 87.38 96 ASP A O 1
ATOM 715 N N . THR A 1 97 ? -9.377 2.917 13.026 1.00 80.12 97 THR A N 1
ATOM 716 C CA . THR A 1 97 ? -8.563 3.923 13.711 1.00 80.12 97 THR A CA 1
ATOM 717 C C . THR A 1 97 ? -9.026 4.108 15.153 1.00 80.12 97 THR A C 1
ATOM 719 O O . THR A 1 97 ? -10.045 3.577 15.587 1.00 80.12 97 THR A O 1
ATOM 722 N N . VAL A 1 98 ? -8.295 4.925 15.915 1.00 78.44 98 VAL A N 1
ATOM 723 C CA . VAL A 1 98 ? -8.717 5.314 17.272 1.00 78.44 98 VAL A CA 1
ATOM 724 C C . VAL A 1 98 ? -10.055 6.073 17.258 1.00 78.44 98 VAL A C 1
ATOM 726 O O . VAL A 1 98 ? -10.771 6.077 18.256 1.00 78.44 98 VAL A O 1
ATOM 729 N N . THR A 1 99 ? -10.394 6.739 16.152 1.00 80.56 99 THR A N 1
ATOM 730 C CA . THR A 1 99 ? -11.535 7.661 16.058 1.00 80.56 99 THR A CA 1
ATOM 731 C C . THR A 1 99 ? -12.621 7.212 15.083 1.00 80.56 99 THR A C 1
ATOM 733 O O . THR A 1 99 ? -13.688 7.825 15.049 1.00 80.56 99 THR A O 1
ATOM 736 N N . SER A 1 100 ? -12.381 6.199 14.252 1.00 83.12 100 SER A N 1
ATOM 737 C CA . SER A 1 100 ? -13.302 5.765 13.197 1.00 83.12 100 SER A CA 1
ATOM 738 C C . SER A 1 100 ? -13.095 4.293 12.866 1.00 83.12 100 SER A C 1
ATOM 740 O O . SER A 1 100 ? -11.969 3.860 12.655 1.00 83.12 100 SER A O 1
ATOM 742 N N . GLU A 1 101 ? -14.184 3.539 12.779 1.00 88.50 101 GLU A N 1
ATOM 743 C CA . GLU A 1 101 ? -14.165 2.135 12.358 1.00 88.50 101 GLU A CA 1
ATOM 744 C C . GLU A 1 101 ? -14.424 2.025 10.851 1.00 88.50 101 GLU A C 1
ATOM 746 O O . GLU A 1 101 ? -15.168 2.826 10.274 1.00 88.50 101 GLU A O 1
ATOM 751 N N . GLY A 1 102 ? -13.837 1.013 10.214 1.00 89.38 102 GLY A N 1
ATOM 752 C CA . GLY A 1 102 ? -14.112 0.659 8.825 1.00 89.38 102 GLY A CA 1
ATOM 753 C C . GLY A 1 102 ? -13.640 1.684 7.794 1.00 89.38 102 GLY A C 1
ATOM 754 O O . GLY A 1 102 ? -14.281 1.838 6.755 1.00 89.38 102 GLY A O 1
ATOM 755 N N . VAL A 1 103 ? -12.541 2.399 8.051 1.00 90.31 103 VAL A N 1
ATOM 756 C CA . VAL A 1 103 ? -11.988 3.378 7.104 1.00 90.31 103 VAL A CA 1
ATOM 757 C C . VAL A 1 103 ? -11.419 2.638 5.886 1.00 90.31 103 VAL A C 1
ATOM 759 O O . VAL A 1 103 ? -10.501 1.835 6.059 1.00 90.31 103 VAL A O 1
ATOM 762 N N . PRO A 1 104 ? -11.925 2.863 4.659 1.00 90.75 104 PRO A N 1
ATOM 763 C CA . PRO A 1 104 ? -11.421 2.180 3.474 1.00 90.75 104 PRO A CA 1
ATOM 764 C C . PRO A 1 104 ? -10.065 2.756 3.054 1.00 90.75 104 PRO A C 1
ATOM 766 O O . PRO A 1 104 ? -9.928 3.952 2.798 1.00 90.75 104 PRO A O 1
ATOM 769 N N . VAL A 1 105 ? -9.072 1.878 2.965 1.00 90.62 105 VAL A N 1
ATOM 770 C CA . VAL A 1 105 ? -7.688 2.176 2.597 1.00 90.62 105 VAL A CA 1
ATOM 771 C C . VAL A 1 105 ? -7.353 1.398 1.323 1.00 90.62 105 VAL A C 1
ATOM 773 O O . VAL A 1 105 ? -7.205 0.170 1.363 1.00 90.62 105 VAL A O 1
ATOM 776 N N . PRO A 1 106 ? -7.240 2.082 0.175 1.00 91.88 106 PRO A N 1
ATOM 777 C CA . PRO A 1 106 ? -6.822 1.461 -1.073 1.00 91.88 106 PRO A CA 1
ATOM 778 C C . PRO A 1 106 ? -5.353 1.014 -1.055 1.00 91.88 106 PRO A C 1
ATOM 780 O O . PRO A 1 106 ? -4.433 1.803 -0.837 1.00 91.88 106 PRO A O 1
ATOM 783 N N . PHE A 1 107 ? -5.119 -0.251 -1.402 1.00 92.19 107 PHE A N 1
ATOM 784 C CA . PHE A 1 107 ? -3.799 -0.809 -1.699 1.00 92.19 107 PHE A CA 1
ATOM 785 C C . PHE A 1 107 ? -3.697 -1.109 -3.188 1.00 92.19 107 PHE A C 1
ATOM 787 O O . PHE A 1 107 ? -4.598 -1.721 -3.760 1.00 92.19 107 PHE A O 1
ATOM 794 N N . VAL A 1 108 ? -2.578 -0.772 -3.825 1.00 91.88 108 VAL A N 1
ATOM 795 C CA . VAL A 1 108 ? -2.276 -1.234 -5.186 1.00 91.88 108 VAL A CA 1
ATOM 796 C C . VAL A 1 108 ? -1.227 -2.327 -5.120 1.00 91.88 108 VAL A C 1
ATOM 798 O O . VAL A 1 108 ? -0.112 -2.122 -4.647 1.00 91.88 108 VAL A O 1
ATOM 801 N N . LEU A 1 109 ? -1.585 -3.498 -5.632 1.00 94.00 109 LEU A N 1
ATOM 802 C CA . LEU A 1 109 ? -0.702 -4.639 -5.793 1.00 94.00 109 LEU A CA 1
ATOM 803 C C . LEU A 1 109 ? -0.279 -4.765 -7.250 1.00 94.00 109 LEU A C 1
ATOM 805 O O . LEU A 1 109 ? -1.104 -4.635 -8.154 1.00 94.00 109 LEU A O 1
ATOM 809 N N . ILE A 1 110 ? 0.987 -5.086 -7.481 1.00 92.38 110 ILE A N 1
ATOM 810 C CA . ILE A 1 110 ? 1.533 -5.349 -8.814 1.00 92.38 110 ILE A CA 1
ATOM 811 C C . ILE A 1 110 ? 2.258 -6.687 -8.846 1.00 92.38 110 ILE A C 1
ATOM 813 O O . ILE A 1 110 ? 2.820 -7.124 -7.840 1.00 92.38 110 ILE A O 1
ATOM 817 N N . LEU A 1 111 ? 2.289 -7.306 -10.024 1.00 91.00 111 LEU A N 1
ATOM 818 C CA . LEU A 1 111 ? 3.182 -8.426 -10.291 1.00 91.00 111 LEU A CA 1
ATOM 819 C C . LEU A 1 111 ? 4.556 -7.883 -10.716 1.00 91.00 111 LEU A C 1
ATOM 821 O O . LEU A 1 111 ? 4.680 -7.214 -11.750 1.00 91.00 111 LEU A O 1
ATOM 825 N N . ALA A 1 112 ? 5.576 -8.139 -9.900 1.00 88.62 112 ALA A N 1
ATOM 826 C CA . ALA A 1 112 ? 6.961 -7.813 -10.216 1.00 88.62 112 ALA A CA 1
ATOM 827 C C . ALA A 1 112 ? 7.513 -8.748 -11.300 1.00 88.62 112 ALA A C 1
ATOM 829 O O . ALA A 1 112 ? 7.016 -9.859 -11.495 1.00 88.62 112 ALA A O 1
ATOM 830 N N . ASP A 1 113 ? 8.588 -8.330 -11.965 1.00 86.25 113 ASP A N 1
ATOM 831 C CA . ASP A 1 113 ? 9.211 -9.094 -13.054 1.00 86.25 113 ASP A CA 1
ATOM 832 C C . ASP A 1 113 ? 9.746 -10.460 -12.566 1.00 86.25 113 ASP A C 1
ATOM 834 O O . ASP A 1 113 ? 9.795 -11.425 -13.323 1.00 86.25 113 ASP A O 1
ATOM 838 N N . GLY A 1 114 ? 10.070 -10.571 -11.270 1.00 84.19 114 GLY A N 1
ATOM 839 C CA . GLY A 1 114 ? 10.433 -11.826 -10.598 1.00 84.19 114 GLY A CA 1
ATOM 840 C C . GLY A 1 114 ? 9.251 -12.731 -10.216 1.00 84.19 114 GLY A C 1
ATOM 841 O O . GLY A 1 114 ? 9.457 -13.733 -9.537 1.00 84.19 114 GLY A O 1
ATOM 842 N N . GLY A 1 115 ? 8.017 -12.383 -10.599 1.00 88.06 115 GLY A N 1
ATOM 843 C CA . GLY A 1 115 ? 6.811 -13.185 -10.362 1.00 88.06 115 GLY A CA 1
ATOM 844 C C . GLY A 1 115 ? 6.184 -13.044 -8.971 1.00 88.06 115 GLY A C 1
ATOM 845 O O . GLY A 1 115 ? 5.228 -13.753 -8.661 1.00 88.06 115 GLY A O 1
ATOM 846 N N . SER A 1 116 ? 6.683 -12.141 -8.125 1.00 89.69 116 SER A N 1
ATOM 847 C CA . SER A 1 116 ? 6.115 -11.869 -6.801 1.00 89.69 116 SER A CA 1
ATOM 848 C C . SER A 1 116 ? 5.091 -10.733 -6.836 1.00 89.69 116 SER A C 1
ATOM 850 O O . SER A 1 116 ? 5.256 -9.747 -7.554 1.00 89.69 116 SER A O 1
ATOM 852 N N . TRP A 1 117 ? 4.032 -10.856 -6.033 1.00 93.12 117 TRP A N 1
ATOM 853 C CA . TRP A 1 117 ? 3.100 -9.755 -5.796 1.00 93.12 117 TRP A CA 1
ATOM 854 C C . TRP A 1 117 ? 3.659 -8.805 -4.742 1.00 93.12 117 TRP A C 1
ATOM 856 O O . TRP A 1 117 ? 3.937 -9.219 -3.614 1.00 93.12 117 TRP A O 1
ATOM 866 N N . LEU A 1 118 ? 3.776 -7.531 -5.103 1.00 92.75 118 LEU A N 1
ATOM 867 C CA . LEU A 1 118 ? 4.265 -6.466 -4.234 1.00 92.75 118 LEU A CA 1
ATOM 868 C C . LEU A 1 118 ? 3.183 -5.413 -4.030 1.00 92.75 118 LEU A C 1
ATOM 870 O O . LEU A 1 118 ? 2.378 -5.165 -4.926 1.00 92.75 118 LEU A O 1
ATOM 874 N N . VAL A 1 119 ? 3.186 -4.791 -2.857 1.00 92.44 119 VAL A N 1
ATOM 875 C CA . VAL A 1 119 ? 2.493 -3.526 -2.624 1.00 92.44 119 VAL A CA 1
ATOM 876 C C . VAL A 1 119 ? 3.283 -2.448 -3.359 1.00 92.44 119 VAL A C 1
ATOM 878 O O . VAL A 1 119 ? 4.454 -2.222 -3.055 1.00 92.44 119 VAL A O 1
ATOM 881 N N . GLU A 1 120 ? 2.662 -1.843 -4.365 1.00 87.88 120 GLU A N 1
ATOM 882 C CA . GLU A 1 120 ? 3.212 -0.684 -5.065 1.00 87.88 120 GLU A CA 1
ATOM 883 C C . GLU A 1 120 ? 2.804 0.603 -4.362 1.00 87.88 120 GLU A C 1
ATOM 885 O O . GLU A 1 120 ? 3.631 1.485 -4.228 1.00 87.88 120 GLU A O 1
ATOM 890 N N . GLU A 1 121 ? 1.559 0.709 -3.899 1.00 87.25 121 GLU A N 1
ATOM 891 C CA . GLU A 1 121 ? 0.999 1.948 -3.355 1.00 87.25 121 GLU A CA 1
ATOM 892 C C . GLU A 1 121 ? 0.047 1.637 -2.199 1.00 87.25 121 GLU A C 1
ATOM 894 O O . GLU A 1 121 ? -0.636 0.605 -2.212 1.00 87.25 121 GLU A O 1
ATOM 899 N N . VAL A 1 122 ? 0.002 2.541 -1.221 1.00 88.56 122 VAL A N 1
ATOM 900 C CA . VAL A 1 122 ? -0.989 2.562 -0.141 1.00 88.56 122 VAL A CA 1
ATOM 901 C C . VAL A 1 122 ? -1.485 3.993 -0.015 1.00 88.56 122 VAL A C 1
ATOM 903 O O . VAL A 1 122 ? -0.679 4.903 0.192 1.00 88.56 122 VAL A O 1
ATOM 906 N N . ASP A 1 123 ? -2.790 4.191 -0.149 1.00 88.06 123 ASP A N 1
ATOM 907 C CA . ASP A 1 123 ? -3.398 5.498 0.064 1.00 88.06 123 ASP A CA 1
ATOM 908 C C . ASP A 1 123 ? -3.675 5.700 1.556 1.00 88.06 123 ASP A C 1
ATOM 910 O O . ASP A 1 123 ? -4.618 5.144 2.110 1.00 88.06 123 ASP A O 1
ATOM 914 N N . LEU A 1 124 ? -2.802 6.460 2.216 1.00 86.25 124 LEU A N 1
ATOM 915 C CA . LEU A 1 124 ? -2.860 6.706 3.659 1.00 86.25 124 LEU A CA 1
ATOM 916 C C . LEU A 1 124 ? -3.692 7.937 4.028 1.00 86.25 124 LEU A C 1
ATOM 918 O O . LEU A 1 124 ? -3.975 8.118 5.211 1.00 86.25 124 LEU A O 1
ATOM 922 N N . ALA A 1 125 ? -4.096 8.761 3.055 1.00 83.62 125 ALA A N 1
ATOM 923 C CA . ALA A 1 125 ? -4.861 9.980 3.318 1.00 83.62 125 ALA A CA 1
ATOM 924 C C . ALA A 1 125 ? -6.146 9.727 4.137 1.00 83.62 125 ALA A C 1
ATOM 926 O O . ALA A 1 125 ? -6.387 10.474 5.090 1.00 83.62 125 ALA A O 1
ATOM 927 N N . PRO A 1 126 ? -6.913 8.637 3.895 1.00 83.62 126 PRO A N 1
ATOM 928 C CA . PRO A 1 126 ? -8.086 8.312 4.709 1.00 83.62 126 PRO A CA 1
ATOM 929 C C . PRO A 1 126 ? -7.785 8.116 6.203 1.00 83.62 126 PRO A C 1
ATOM 931 O O . PRO A 1 126 ? -8.666 8.328 7.032 1.00 83.62 126 PRO A O 1
ATOM 934 N N . LEU A 1 127 ? -6.557 7.719 6.556 1.00 81.62 127 LEU A N 1
ATOM 935 C CA . LEU A 1 127 ? -6.135 7.487 7.941 1.00 81.62 127 LEU A CA 1
ATOM 936 C C . LEU A 1 127 ? -5.509 8.725 8.594 1.00 81.62 127 LEU A C 1
ATOM 938 O O . LEU A 1 127 ? -5.477 8.812 9.821 1.00 81.62 127 LEU A O 1
ATOM 942 N N . THR A 1 128 ? -4.997 9.672 7.802 1.00 78.75 128 THR A N 1
ATOM 943 C CA . THR A 1 128 ? -4.302 10.865 8.312 1.00 78.75 128 THR A CA 1
ATOM 944 C C . THR A 1 128 ? -5.164 12.127 8.335 1.00 78.75 128 THR A C 1
ATOM 946 O O . THR A 1 128 ? -4.828 13.051 9.072 1.00 78.75 128 THR A O 1
ATOM 949 N N . GLY A 1 129 ? -6.288 12.157 7.610 1.00 66.38 129 GLY A N 1
ATOM 950 C CA . GLY A 1 129 ? -7.280 13.236 7.692 1.00 66.38 129 GLY A CA 1
ATOM 951 C C . GLY A 1 129 ? -6.935 14.522 6.929 1.00 66.38 129 GLY A C 1
ATOM 952 O O . GLY A 1 129 ? -7.387 15.586 7.351 1.00 66.38 129 GLY A O 1
ATOM 953 N N . ASP A 1 130 ? -6.158 14.422 5.844 1.00 50.38 130 ASP A N 1
ATOM 954 C CA . ASP A 1 130 ? -5.902 15.514 4.879 1.00 50.38 130 ASP A CA 1
ATOM 955 C C . ASP A 1 130 ? -6.911 15.509 3.714 1.00 50.38 130 ASP A C 1
ATOM 957 O O . ASP A 1 130 ? -7.252 14.404 3.225 1.00 50.38 130 ASP A O 1
#

Sequence (130 aa):
MAAFLDAANRRDHAVMASHFGTAAGPIGNRGGTLGCAFRKVFSWIGLGDRCLTAQEVELRMDLMAAILAHEAHRVTGQATVAGRGRPATRVEVEMDTVTSEGVPVPFVLILADGGSWLVEEVDLAPLTGD

pLDDT: mean 80.19, std 14.84, range [41.44, 94.44]

Secondary structure (DSSP, 8-state):
-HHHHHHHHTT-HHHHHHHBEETTEETTS-SSSHHHHHHHHTTTS---SSPPPHHHHHHHHHHHHHHH--S-EEEEEEEE-TT-SS-EEEEEEEE--SS-SSEEEEEEEEE-TTS-EEEEEE--HHHHT-

Foldseek 3Di:
DVQLLVCLLVVVLLSVQQQAADLAHGNSPDDPDRLQVVCPQPVPVPD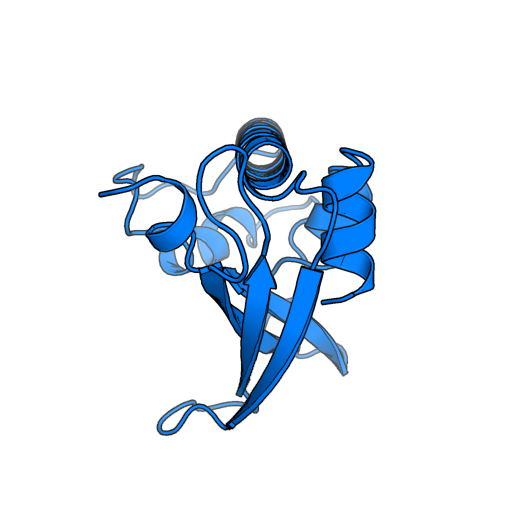DNDRDDPVNSSVVSNVVSVLSNAPDKDWDDKDFDPPDPFTKMWIWMQGDDPVDGGQTKIWIWGQHPVRDIHTHYIRSCSSVVD